Protein AF-A0A1G1Q3M9-F1 (afdb_monomer)

Radius of gyration: 12.0 Å; Cα contacts (8 Å, |Δi|>4): 156; chains: 1; bounding box: 32×21×37 Å

pLDDT: mean 90.54, std 9.7, range [43.97, 98.0]

Mean predicted aligned error: 3.73 Å

Structure (mmCIF, N/CA/C/O backbone):
data_AF-A0A1G1Q3M9-F1
#
_entry.id   AF-A0A1G1Q3M9-F1
#
loop_
_atom_site.group_PDB
_atom_site.id
_atom_site.type_symbol
_atom_site.label_atom_id
_atom_site.label_alt_id
_atom_site.label_comp_id
_atom_site.label_asym_id
_atom_site.label_entity_id
_atom_site.label_seq_id
_atom_site.pdbx_PDB_ins_code
_atom_site.Cartn_x
_atom_site.Cartn_y
_atom_site.Cartn_z
_atom_site.occupancy
_atom_site.B_iso_or_equiv
_atom_site.auth_seq_id
_atom_site.auth_comp_id
_atom_site.auth_asym_id
_atom_site.auth_atom_id
_atom_site.pdbx_PDB_model_num
ATOM 1 N N . MET A 1 1 ? -4.104 -5.641 2.208 1.00 91.31 1 MET A N 1
ATOM 2 C CA . MET A 1 1 ? -3.525 -4.746 1.176 1.00 91.31 1 MET A CA 1
ATOM 3 C C . MET A 1 1 ? -2.255 -5.375 0.629 1.00 91.31 1 MET A C 1
ATOM 5 O O . MET A 1 1 ? -1.539 -6.009 1.395 1.00 91.31 1 MET A O 1
ATOM 9 N N . LYS A 1 2 ? -1.984 -5.249 -0.671 1.00 94.62 2 LYS A N 1
ATOM 10 C CA . LYS A 1 2 ? -0.805 -5.856 -1.310 1.00 94.62 2 LYS A CA 1
ATOM 11 C C . LYS A 1 2 ? 0.078 -4.782 -1.930 1.00 94.62 2 LYS A C 1
ATOM 13 O O . LYS A 1 2 ? -0.452 -3.861 -2.543 1.00 94.62 2 LYS A O 1
ATOM 18 N N . VAL A 1 3 ? 1.395 -4.928 -1.817 1.00 93.06 3 VAL A N 1
ATOM 19 C CA . VAL A 1 3 ? 2.374 -4.027 -2.446 1.00 93.06 3 VAL A CA 1
ATOM 20 C C . VAL A 1 3 ? 3.306 -4.837 -3.339 1.00 93.06 3 VAL A C 1
ATOM 22 O O . VAL A 1 3 ? 3.911 -5.813 -2.884 1.00 93.06 3 VAL A O 1
ATOM 25 N N . GLY A 1 4 ? 3.392 -4.453 -4.613 1.00 89.56 4 GLY A N 1
ATOM 26 C CA . GLY A 1 4 ? 4.264 -5.080 -5.603 1.00 89.56 4 GLY A CA 1
ATOM 27 C C . GLY A 1 4 ? 5.724 -4.714 -5.354 1.00 89.56 4 GLY A C 1
ATOM 28 O O . GLY A 1 4 ? 6.136 -3.589 -5.613 1.00 89.56 4 GLY A O 1
ATOM 29 N N . LEU A 1 5 ? 6.502 -5.674 -4.864 1.00 85.44 5 LEU A N 1
ATOM 30 C CA . LEU A 1 5 ? 7.921 -5.543 -4.521 1.00 85.44 5 LEU A CA 1
ATOM 31 C C . LEU A 1 5 ? 8.755 -6.488 -5.397 1.00 85.44 5 LEU A C 1
ATOM 33 O O . LEU A 1 5 ? 9.486 -7.350 -4.913 1.00 85.44 5 LEU A O 1
ATOM 37 N N . SER A 1 6 ? 8.594 -6.350 -6.714 1.00 85.25 6 SER A N 1
ATOM 38 C CA . SER A 1 6 ? 9.458 -6.984 -7.715 1.00 85.25 6 SER A CA 1
ATOM 39 C C . SER A 1 6 ? 10.758 -6.184 -7.897 1.00 85.25 6 SER A C 1
ATOM 41 O O . SER A 1 6 ? 10.904 -5.109 -7.322 1.00 85.25 6 SER A O 1
ATOM 43 N N . THR A 1 7 ? 11.706 -6.651 -8.716 1.00 82.50 7 THR A N 1
ATOM 44 C CA . THR A 1 7 ? 12.935 -5.889 -9.017 1.00 82.50 7 THR A CA 1
ATOM 45 C C . THR A 1 7 ? 12.635 -4.496 -9.580 1.00 82.50 7 THR A C 1
ATOM 47 O O . THR A 1 7 ? 13.235 -3.519 -9.139 1.00 82.50 7 THR A O 1
ATOM 50 N N . CYS A 1 8 ? 11.680 -4.393 -10.512 1.00 78.12 8 CYS A N 1
ATOM 51 C CA . CYS A 1 8 ? 11.231 -3.111 -11.056 1.00 78.12 8 CYS A CA 1
ATOM 52 C C . CYS A 1 8 ? 10.496 -2.280 -9.989 1.00 78.12 8 CYS A C 1
ATOM 54 O O . CYS A 1 8 ? 10.721 -1.076 -9.899 1.00 78.12 8 CYS A O 1
ATOM 56 N N . GLY A 1 9 ? 9.727 -2.932 -9.110 1.00 74.38 9 GLY A N 1
ATOM 57 C CA . GLY A 1 9 ? 9.017 -2.276 -8.016 1.00 74.38 9 GLY A CA 1
ATOM 58 C C . GLY A 1 9 ? 9.970 -1.643 -7.008 1.00 74.38 9 GLY A C 1
ATOM 59 O O . GLY A 1 9 ? 9.815 -0.475 -6.667 1.00 74.38 9 GLY A O 1
ATOM 60 N N . ILE A 1 10 ? 10.997 -2.379 -6.580 1.00 82.12 10 ILE A N 1
ATOM 61 C CA . ILE A 1 10 ? 12.044 -1.873 -5.682 1.00 82.12 10 ILE A CA 1
ATOM 62 C C . ILE A 1 10 ? 12.803 -0.725 -6.354 1.00 82.12 10 ILE A C 1
ATOM 64 O O . ILE A 1 10 ? 12.981 0.321 -5.741 1.00 82.12 10 ILE A O 1
ATOM 68 N N . ALA A 1 11 ? 13.180 -0.868 -7.629 1.00 83.25 11 ALA A N 1
ATOM 69 C CA . ALA A 1 11 ? 13.839 0.208 -8.373 1.00 83.25 11 ALA A CA 1
ATOM 70 C C . ALA A 1 11 ? 12.972 1.477 -8.498 1.00 83.25 11 ALA A C 1
ATOM 72 O O . ALA A 1 11 ? 13.508 2.579 -8.581 1.00 83.25 11 ALA A O 1
ATOM 73 N N . AL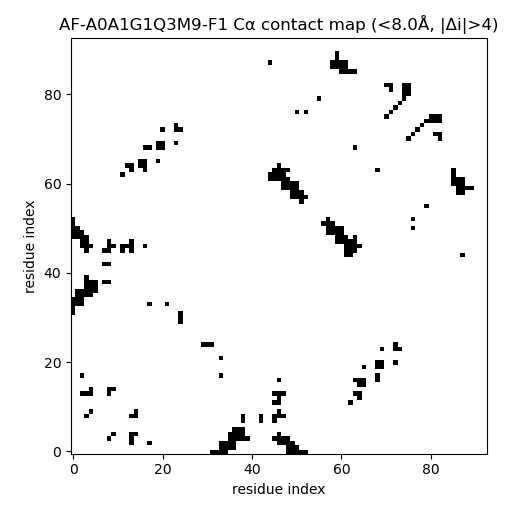A A 1 12 ? 11.644 1.331 -8.489 1.00 82.00 12 ALA A N 1
ATOM 74 C CA . ALA A 1 12 ? 10.685 2.430 -8.532 1.00 82.00 12 ALA A CA 1
ATOM 75 C C . ALA A 1 12 ? 10.315 3.000 -7.142 1.00 82.00 12 ALA A C 1
ATOM 77 O O . ALA A 1 12 ? 9.499 3.917 -7.070 1.00 82.00 12 ALA A O 1
ATOM 78 N N . GLY A 1 13 ? 10.893 2.486 -6.046 1.00 89.88 13 GLY A N 1
ATOM 79 C CA . GLY A 1 13 ? 10.644 2.962 -4.676 1.00 89.88 13 GLY A CA 1
ATOM 80 C C . GLY A 1 13 ? 9.491 2.265 -3.942 1.00 89.88 13 GLY A C 1
ATOM 81 O O . GLY A 1 13 ? 8.846 2.862 -3.077 1.00 89.88 13 GLY A O 1
ATOM 82 N N . ALA A 1 14 ? 9.172 1.013 -4.288 1.00 91.06 14 ALA A N 1
ATOM 83 C CA . ALA A 1 14 ? 8.100 0.256 -3.633 1.00 91.06 14 ALA A CA 1
ATOM 84 C C . ALA A 1 14 ? 8.383 -0.066 -2.157 1.00 91.06 14 ALA A C 1
ATOM 86 O O . ALA A 1 14 ? 7.445 -0.303 -1.396 1.00 91.06 14 ALA A O 1
ATOM 87 N N . ASP A 1 15 ? 9.651 -0.087 -1.751 1.00 94.00 15 ASP A N 1
ATOM 88 C CA . ASP A 1 15 ? 10.090 -0.217 -0.361 1.00 94.00 15 ASP A CA 1
ATOM 89 C C . ASP A 1 15 ? 9.644 0.986 0.474 1.00 94.00 15 ASP A C 1
ATOM 91 O O . ASP A 1 15 ? 8.988 0.804 1.499 1.00 94.00 15 ASP A O 1
ATOM 95 N N . VAL A 1 16 ? 9.871 2.200 -0.035 1.00 94.94 16 VAL A N 1
ATOM 96 C CA . VAL A 1 16 ? 9.392 3.444 0.581 1.00 94.94 16 VAL A CA 1
ATOM 97 C C . VAL A 1 16 ? 7.873 3.411 0.713 1.00 94.94 16 VAL A C 1
ATOM 99 O O . VAL A 1 16 ? 7.344 3.623 1.801 1.00 94.94 16 VAL A O 1
ATOM 102 N N . ALA A 1 17 ? 7.153 3.065 -0.359 1.00 95.56 17 ALA A N 1
ATOM 103 C CA . ALA A 1 17 ? 5.696 2.955 -0.311 1.00 95.56 17 ALA A CA 1
ATOM 104 C C . ALA A 1 17 ? 5.220 1.937 0.742 1.00 95.56 17 ALA A C 1
ATOM 106 O O . ALA A 1 17 ? 4.296 2.221 1.505 1.00 95.56 17 ALA A O 1
ATOM 107 N N . PHE A 1 18 ? 5.848 0.761 0.805 1.00 96.44 18 PHE A N 1
ATOM 108 C CA . PHE A 1 18 ? 5.515 -0.288 1.769 1.00 96.44 18 PHE A CA 1
ATOM 109 C C . PHE A 1 18 ? 5.737 0.165 3.217 1.00 96.44 18 PHE A C 1
ATOM 111 O O . PHE A 1 18 ? 4.853 -0.022 4.060 1.00 96.44 18 PHE A O 1
ATOM 118 N N . ASP A 1 19 ? 6.882 0.780 3.505 1.00 97.06 19 ASP A N 1
ATOM 119 C CA . ASP A 1 19 ? 7.240 1.221 4.853 1.00 97.06 19 ASP A CA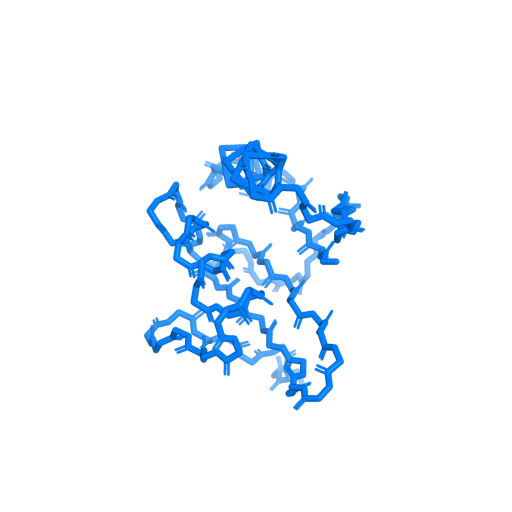 1
ATOM 120 C C . ASP A 1 19 ? 6.374 2.401 5.310 1.00 97.06 19 ASP A C 1
ATOM 122 O O . ASP A 1 19 ? 5.857 2.379 6.431 1.00 97.06 19 ASP A O 1
ATOM 126 N N . THR A 1 20 ? 6.111 3.375 4.431 1.00 98.00 20 THR A N 1
ATOM 127 C CA . THR A 1 20 ? 5.169 4.471 4.703 1.00 98.00 20 THR A CA 1
ATOM 128 C C . THR A 1 20 ? 3.779 3.934 5.020 1.00 98.00 20 THR A C 1
ATOM 130 O O . THR A 1 20 ? 3.179 4.330 6.018 1.00 98.00 20 THR A O 1
ATOM 133 N N . ILE A 1 21 ? 3.264 3.001 4.215 1.00 97.81 21 ILE A N 1
ATOM 134 C CA . ILE A 1 21 ? 1.950 2.392 4.447 1.00 97.81 21 ILE A CA 1
ATOM 135 C C . ILE A 1 21 ? 1.891 1.742 5.833 1.00 97.81 21 ILE A C 1
ATOM 137 O O . ILE A 1 21 ? 0.951 1.995 6.590 1.00 97.81 21 ILE A O 1
ATOM 141 N N . LYS A 1 22 ? 2.888 0.921 6.184 1.00 97.69 22 LYS A N 1
ATOM 142 C CA . LYS A 1 22 ? 2.936 0.252 7.491 1.00 97.69 22 LYS A CA 1
ATOM 143 C C . LYS A 1 22 ? 2.985 1.250 8.641 1.00 97.69 22 LYS A C 1
ATOM 145 O O . LYS A 1 22 ? 2.252 1.081 9.612 1.00 97.69 22 LYS A O 1
ATOM 150 N N . LYS A 1 23 ? 3.817 2.286 8.519 1.00 98.00 23 LYS A N 1
ATOM 151 C CA . LYS A 1 23 ? 3.943 3.346 9.521 1.00 98.00 23 LYS A CA 1
ATOM 152 C C . LYS A 1 23 ? 2.605 4.045 9.755 1.00 98.00 23 LYS A C 1
ATOM 154 O O . LYS A 1 23 ? 2.153 4.110 10.892 1.00 98.00 23 LYS A O 1
ATOM 159 N N . VAL A 1 24 ? 1.941 4.506 8.694 1.00 97.88 24 VAL A N 1
ATOM 160 C CA . VAL A 1 24 ? 0.679 5.254 8.821 1.00 97.88 24 VAL A CA 1
ATOM 161 C C . VAL A 1 24 ? -0.441 4.366 9.371 1.00 97.88 24 VAL A C 1
ATOM 163 O O . VAL A 1 24 ? -1.234 4.826 10.190 1.00 97.88 24 VAL A O 1
ATOM 166 N N . LEU A 1 25 ? -0.507 3.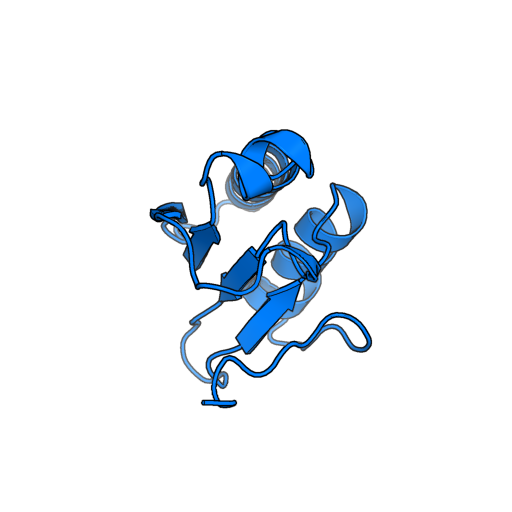085 8.990 1.00 97.44 25 LEU A N 1
ATOM 167 C CA . LEU A 1 25 ? -1.464 2.143 9.586 1.00 97.44 25 LEU A CA 1
ATOM 168 C C . LEU A 1 25 ? -1.225 1.950 11.087 1.00 97.44 25 LEU A C 1
ATOM 170 O O . LEU A 1 25 ? -2.181 1.979 11.859 1.00 97.44 25 LEU A O 1
ATOM 174 N N . GLN A 1 26 ? 0.037 1.804 11.498 1.00 97.19 26 GLN A N 1
ATOM 175 C CA . GLN A 1 26 ? 0.411 1.669 12.904 1.00 97.19 26 GLN A CA 1
ATOM 176 C C . GLN A 1 26 ? 0.054 2.927 13.711 1.00 97.19 26 GLN A C 1
ATOM 178 O O . GLN A 1 26 ? -0.526 2.813 14.788 1.00 97.19 26 GLN A O 1
ATOM 183 N N . GLU A 1 27 ? 0.349 4.119 13.185 1.00 97.56 27 GLU A N 1
ATOM 184 C CA . GLU A 1 27 ? 0.005 5.405 13.814 1.00 97.56 27 GLU A CA 1
ATOM 185 C C . GLU A 1 27 ? -1.509 5.590 13.995 1.00 97.56 27 GLU A C 1
ATOM 187 O O . GLU A 1 27 ? -1.940 6.243 14.940 1.00 97.56 27 GLU A O 1
ATOM 192 N N . ASN A 1 28 ? -2.316 4.986 13.119 1.00 96.69 28 ASN A N 1
ATOM 193 C CA . ASN A 1 28 ? -3.779 5.045 13.168 1.00 96.69 28 ASN A CA 1
ATOM 194 C C . ASN A 1 28 ? -4.419 3.790 13.790 1.00 96.69 28 ASN A C 1
ATOM 196 O O . ASN A 1 28 ? -5.630 3.617 13.674 1.00 96.69 28 ASN A O 1
ATOM 200 N N . GLN A 1 29 ? -3.627 2.915 14.426 1.00 96.00 29 GLN A N 1
ATOM 201 C CA . GLN A 1 29 ? -4.096 1.692 15.097 1.00 96.00 29 GLN A CA 1
ATOM 202 C C . GLN A 1 29 ? -4.984 0.812 14.197 1.00 96.00 29 GLN A C 1
ATOM 204 O O . GLN A 1 29 ? -6.006 0.280 14.627 1.00 96.00 29 GLN A O 1
ATOM 209 N N . SER A 1 30 ? -4.618 0.701 12.919 1.00 94.56 30 SER A N 1
ATOM 210 C CA . SER A 1 30 ? -5.367 -0.066 11.929 1.00 94.56 30 SER A CA 1
ATOM 211 C C . SER A 1 30 ? -4.788 -1.467 11.755 1.00 94.56 30 SER A C 1
ATOM 213 O O . SER A 1 30 ? -3.613 -1.619 11.426 1.00 94.56 30 SER A O 1
ATOM 215 N N . ASP A 1 31 ? -5.641 -2.485 11.867 1.00 91.69 31 ASP A N 1
ATOM 216 C CA . ASP A 1 31 ? -5.264 -3.903 11.746 1.00 91.69 31 ASP A CA 1
ATOM 217 C C . ASP A 1 31 ? -5.184 -4.406 10.291 1.00 91.69 31 ASP A C 1
ATOM 219 O O . ASP A 1 31 ? -5.225 -5.608 10.019 1.00 91.69 31 ASP A O 1
ATOM 223 N N . VAL A 1 32 ? -5.104 -3.503 9.309 1.00 94.12 32 VAL A N 1
ATOM 224 C CA . VAL A 1 32 ? -5.028 -3.902 7.899 1.00 94.12 32 VAL A CA 1
ATOM 225 C C . VAL A 1 32 ? -3.694 -4.584 7.618 1.00 94.12 32 VAL A C 1
ATOM 227 O O . VAL A 1 32 ? -2.631 -3.967 7.648 1.00 94.12 32 VAL A O 1
ATOM 230 N N . GLU A 1 33 ? -3.763 -5.859 7.246 1.00 94.50 33 GLU A N 1
ATOM 231 C CA . GLU A 1 33 ? -2.588 -6.620 6.841 1.00 94.50 33 GLU A CA 1
ATOM 232 C C . GLU A 1 33 ? -1.984 -6.066 5.539 1.00 94.50 33 GLU A C 1
ATOM 234 O O . GLU A 1 33 ? -2.688 -5.820 4.547 1.00 94.50 33 GLU A O 1
ATOM 239 N N . VAL A 1 34 ? -0.658 -5.909 5.527 1.00 95.56 34 VAL A N 1
ATOM 240 C CA . VAL A 1 34 ? 0.117 -5.473 4.360 1.00 95.56 34 VAL A CA 1
ATOM 241 C C . VAL A 1 34 ? 1.062 -6.590 3.947 1.00 95.56 34 VAL A C 1
ATOM 243 O O . VAL A 1 34 ? 2.020 -6.896 4.656 1.00 95.56 34 VAL A O 1
ATOM 246 N N . ILE A 1 35 ? 0.812 -7.178 2.779 1.00 94.56 35 ILE A N 1
ATOM 247 C CA . ILE A 1 35 ? 1.625 -8.276 2.253 1.00 94.56 35 ILE A CA 1
ATOM 248 C C . ILE A 1 35 ? 2.452 -7.835 1.049 1.00 94.56 35 ILE A C 1
ATOM 250 O O . ILE A 1 35 ? 2.022 -7.024 0.222 1.00 94.56 35 ILE A O 1
ATOM 254 N N . ARG A 1 36 ? 3.655 -8.398 0.952 1.00 92.94 36 ARG A N 1
ATOM 255 C CA . ARG A 1 36 ? 4.559 -8.217 -0.186 1.00 92.94 36 ARG A CA 1
ATOM 256 C C . ARG A 1 36 ? 4.169 -9.199 -1.281 1.00 92.94 36 ARG A C 1
ATOM 258 O O . ARG A 1 36 ? 3.993 -10.381 -0.997 1.00 92.94 36 ARG A O 1
ATOM 265 N N . VAL A 1 37 ? 4.042 -8.727 -2.515 1.00 91.12 37 VAL A N 1
ATOM 266 C CA . VAL A 1 37 ? 3.741 -9.583 -3.671 1.00 91.12 37 VAL A CA 1
ATOM 267 C C . VAL A 1 37 ? 4.714 -9.335 -4.817 1.00 91.12 37 VAL A C 1
ATOM 269 O O . VAL A 1 37 ? 5.406 -8.320 -4.849 1.00 91.12 37 VAL A O 1
ATOM 272 N N . GLY A 1 38 ? 4.789 -10.296 -5.738 1.00 85.12 38 GLY A N 1
ATOM 273 C CA . GLY A 1 38 ? 5.657 -10.226 -6.911 1.00 85.12 38 GLY A CA 1
ATOM 274 C C . GLY A 1 38 ? 5.149 -9.282 -8.007 1.00 85.12 38 GLY A C 1
ATOM 275 O O . GLY A 1 38 ? 4.249 -8.470 -7.803 1.00 85.12 38 GLY A O 1
ATOM 276 N N . CYS A 1 39 ? 5.749 -9.403 -9.192 1.00 82.62 39 CYS A N 1
ATOM 277 C CA . CYS A 1 39 ? 5.441 -8.569 -10.353 1.00 82.62 39 CYS A CA 1
ATOM 278 C C . CYS A 1 39 ? 4.003 -8.784 -10.858 1.00 82.62 39 CYS A C 1
ATOM 280 O O . CYS A 1 39 ? 3.556 -9.920 -11.000 1.00 82.62 39 CYS A O 1
ATOM 282 N N . ALA A 1 40 ? 3.317 -7.689 -11.196 1.00 81.94 40 ALA A N 1
ATOM 283 C CA . ALA A 1 40 ? 1.984 -7.703 -11.810 1.00 81.94 40 ALA A CA 1
ATOM 284 C C . ALA A 1 40 ? 2.009 -7.494 -13.342 1.00 81.94 40 ALA A C 1
ATOM 286 O O . ALA A 1 40 ? 0.965 -7.289 -13.955 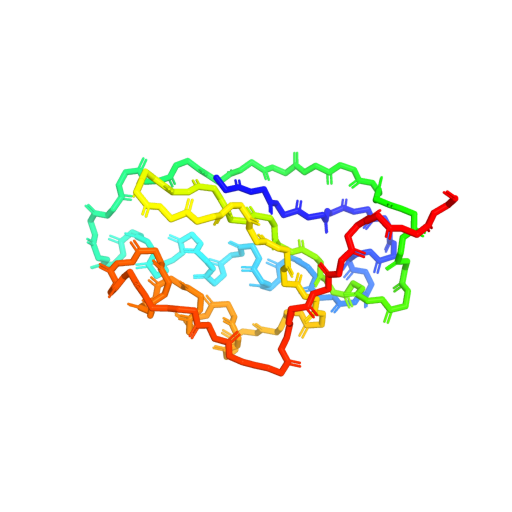1.00 81.94 40 ALA A O 1
ATOM 287 N N . GLY A 1 41 ? 3.194 -7.492 -13.969 1.00 80.00 41 GLY A N 1
ATOM 288 C CA . GLY A 1 41 ? 3.356 -7.301 -15.417 1.00 80.00 41 GLY A CA 1
ATOM 289 C C . GLY A 1 41 ? 3.150 -5.861 -15.908 1.00 80.00 41 GLY A C 1
ATOM 290 O O . GLY A 1 41 ? 2.939 -5.641 -17.097 1.00 80.00 41 GLY A O 1
ATOM 291 N N . LYS A 1 42 ? 3.197 -4.868 -15.008 1.00 79.75 42 LYS A N 1
ATOM 292 C CA . LYS A 1 42 ? 2.965 -3.444 -15.310 1.00 79.75 42 LYS A CA 1
ATOM 293 C C . LYS A 1 42 ? 4.102 -2.564 -14.768 1.00 79.75 42 LYS A C 1
ATOM 295 O O . LYS A 1 42 ? 3.857 -1.626 -14.016 1.00 79.75 42 LYS A O 1
ATOM 300 N N . CYS A 1 43 ? 5.347 -2.853 -15.159 1.00 82.44 43 CYS A N 1
ATOM 301 C CA . CYS A 1 43 ? 6.538 -2.156 -14.643 1.00 82.44 43 CYS A CA 1
ATOM 302 C C . CYS A 1 43 ? 6.477 -0.623 -14.814 1.00 82.44 43 CYS A C 1
ATOM 304 O O . CYS A 1 43 ? 6.966 0.108 -13.964 1.00 82.44 43 CYS A O 1
ATOM 306 N N . TYR A 1 44 ? 5.829 -0.112 -15.871 1.00 84.31 44 TYR A N 1
ATOM 307 C CA . TYR A 1 44 ? 5.683 1.336 -16.108 1.00 84.31 44 TYR A CA 1
ATOM 308 C C . TYR A 1 44 ? 4.801 2.063 -15.074 1.00 84.31 44 TYR A C 1
ATOM 310 O O . TYR A 1 44 ? 4.805 3.295 -15.009 1.00 84.31 44 TYR A O 1
ATOM 318 N N . ALA A 1 45 ? 3.993 1.312 -14.325 1.00 87.44 45 ALA A N 1
ATOM 319 C CA .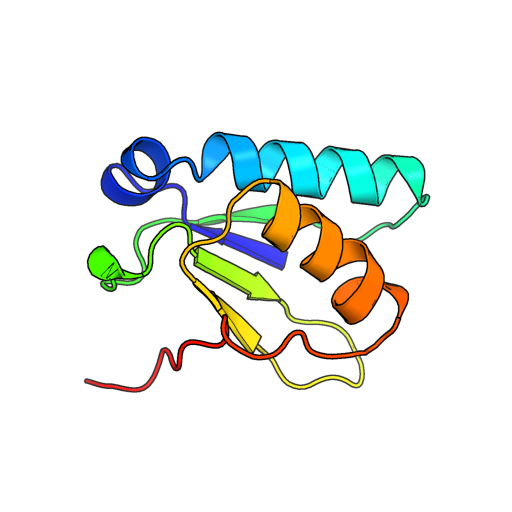 ALA A 1 45 ? 3.063 1.822 -13.326 1.00 87.44 45 ALA A CA 1
ATOM 320 C C . ALA A 1 45 ? 3.509 1.491 -11.896 1.00 87.44 45 ALA A C 1
ATOM 322 O O . ALA A 1 45 ? 2.797 1.827 -10.952 1.00 87.44 45 ALA A O 1
ATOM 323 N N . GLU A 1 46 ? 4.659 0.840 -11.712 1.00 87.88 46 GLU A N 1
ATOM 324 C CA . GLU A 1 46 ? 5.198 0.593 -10.380 1.00 87.88 46 GLU A CA 1
ATOM 325 C C . GLU A 1 46 ? 5.674 1.903 -9.711 1.00 87.88 46 GLU A C 1
ATOM 327 O O . GLU A 1 46 ? 6.020 2.863 -10.405 1.00 87.88 46 GLU A O 1
ATOM 332 N N . PRO A 1 47 ? 5.669 1.977 -8.368 1.00 93.31 47 PRO A N 1
ATOM 333 C CA . PRO A 1 47 ? 5.184 0.969 -7.419 1.00 93.31 47 PRO A CA 1
ATOM 334 C C . PRO A 1 47 ? 3.669 0.763 -7.469 1.00 93.31 47 PRO A C 1
ATOM 336 O O . PRO A 1 47 ? 2.915 1.728 -7.598 1.00 93.31 47 PRO A O 1
ATOM 339 N N . LEU A 1 48 ? 3.232 -0.496 -7.353 1.00 94.06 48 LEU A N 1
ATOM 340 C CA . LEU A 1 48 ? 1.817 -0.872 -7.371 1.00 94.06 48 LEU A CA 1
ATOM 341 C C . LEU A 1 48 ? 1.318 -1.233 -5.971 1.00 94.06 48 LEU A C 1
ATOM 343 O O . LEU A 1 48 ? 1.948 -2.028 -5.270 1.00 94.06 48 LEU A O 1
ATOM 347 N N . VAL A 1 49 ? 0.148 -0.714 -5.600 1.00 95.88 49 VAL A N 1
ATOM 348 C CA . VAL A 1 49 ? -0.540 -1.027 -4.340 1.00 95.88 49 VAL A CA 1
ATOM 349 C C . VAL A 1 49 ? -1.979 -1.441 -4.622 1.00 95.88 49 VAL A C 1
ATOM 351 O O . VAL A 1 49 ? -2.796 -0.638 -5.065 1.00 95.88 49 VAL A O 1
ATOM 354 N N . GLU A 1 50 ? -2.311 -2.697 -4.335 1.00 95.50 50 GLU A N 1
ATOM 355 C CA . GLU A 1 50 ? -3.674 -3.224 -4.413 1.00 95.50 50 GLU A CA 1
ATOM 356 C C . GLU A 1 50 ? -4.367 -3.083 -3.054 1.00 95.50 50 GLU A C 1
ATOM 358 O O . GLU A 1 50 ? -3.963 -3.675 -2.042 1.00 95.50 50 GLU A O 1
ATOM 363 N N . VAL A 1 51 ? -5.456 -2.323 -3.040 1.00 96.31 51 VAL A N 1
ATOM 364 C CA . VAL A 1 51 ? -6.276 -2.068 -1.862 1.00 96.31 51 VAL A CA 1
ATOM 365 C C . VAL A 1 51 ? -7.611 -2.780 -2.024 1.00 96.31 51 VAL A C 1
ATOM 367 O O . VAL A 1 51 ? -8.381 -2.509 -2.944 1.00 96.31 51 VAL A O 1
ATOM 370 N N . LYS A 1 52 ? -7.879 -3.695 -1.095 1.00 95.06 52 LYS A N 1
ATOM 371 C CA . LYS A 1 52 ? -9.156 -4.387 -0.940 1.00 95.06 52 LYS A CA 1
ATOM 372 C C . LYS A 1 52 ? -9.611 -4.179 0.495 1.00 95.06 52 LYS A C 1
ATOM 374 O O . LYS A 1 52 ? -8.958 -4.667 1.415 1.00 95.06 52 LYS A O 1
ATOM 379 N N .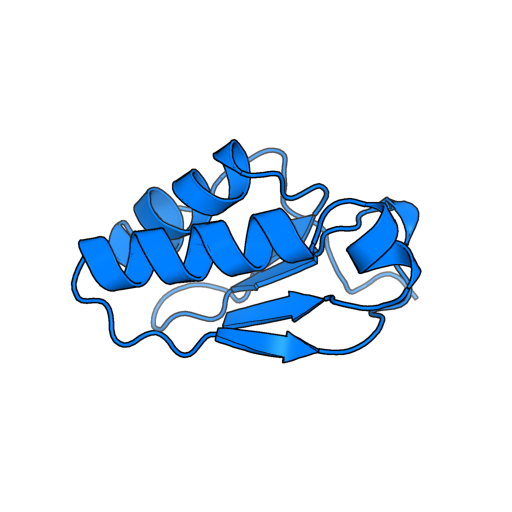 ILE A 1 53 ? -10.690 -3.428 0.659 1.00 93.38 53 ILE A N 1
ATOM 380 C CA . ILE A 1 53 ? -11.258 -3.035 1.947 1.00 93.38 53 ILE A CA 1
ATOM 381 C C . ILE A 1 53 ? -12.766 -3.291 1.884 1.00 93.38 53 ILE A C 1
ATOM 383 O O . ILE A 1 53 ? -13.389 -3.082 0.846 1.00 93.38 53 ILE A O 1
ATOM 387 N N . GLU A 1 54 ? -13.353 -3.761 2.982 1.00 91.38 54 GLU A N 1
ATOM 388 C CA . GLU A 1 54 ? -14.783 -4.067 3.045 1.00 91.38 54 GLU A CA 1
ATOM 389 C C . GLU A 1 54 ? -15.651 -2.844 2.704 1.00 91.38 54 GLU A C 1
ATOM 391 O O . GLU A 1 54 ? -15.365 -1.721 3.139 1.00 91.38 54 GLU A O 1
ATOM 396 N N . GLY A 1 55 ? -16.699 -3.073 1.907 1.00 92.69 55 GLY A N 1
ATOM 397 C CA . GLY A 1 55 ? -17.630 -2.039 1.447 1.00 92.69 55 GLY A CA 1
ATOM 398 C C . GLY A 1 55 ? -17.108 -1.152 0.311 1.00 92.69 55 GLY A C 1
ATOM 399 O O . GLY A 1 55 ? -17.838 -0.278 -0.142 1.00 92.69 55 GLY A O 1
ATOM 400 N N . MET A 1 56 ? -15.879 -1.371 -0.168 1.00 93.75 56 MET A N 1
ATOM 401 C CA . MET A 1 56 ? -15.262 -0.600 -1.251 1.00 93.75 56 MET A CA 1
ATOM 402 C C . MET A 1 56 ? -14.868 -1.516 -2.417 1.00 93.75 56 MET A C 1
ATOM 404 O O . MET A 1 56 ? -14.545 -2.689 -2.199 1.00 93.75 56 MET A O 1
ATOM 408 N N . PRO A 1 57 ? -14.861 -1.013 -3.666 1.00 92.62 57 PRO A N 1
ATOM 409 C CA . PRO A 1 57 ? -14.308 -1.766 -4.782 1.00 92.62 57 PRO A CA 1
ATOM 410 C C . PRO A 1 57 ? -12.823 -2.063 -4.547 1.00 92.62 57 PRO A C 1
ATOM 412 O O . PRO A 1 57 ? -12.103 -1.294 -3.911 1.00 92.62 57 PRO A O 1
ATOM 415 N N . GLN A 1 58 ? -12.349 -3.179 -5.096 1.00 93.81 58 GLN A N 1
ATOM 416 C CA . GLN A 1 58 ? -10.917 -3.444 -5.162 1.00 93.81 58 GLN A CA 1
ATOM 417 C C . GLN A 1 58 ? -10.273 -2.455 -6.140 1.00 93.81 58 GLN A C 1
ATOM 419 O O . GLN A 1 58 ? -10.698 -2.360 -7.292 1.00 93.81 58 GLN A O 1
ATOM 424 N N . VAL A 1 59 ? -9.243 -1.743 -5.688 1.00 95.12 59 VAL A N 1
ATOM 425 C CA . VAL A 1 59 ? -8.556 -0.708 -6.474 1.00 95.12 59 VAL A CA 1
ATOM 426 C C . VAL A 1 59 ? -7.059 -0.961 -6.476 1.00 95.12 59 VAL A C 1
ATOM 428 O O . VAL A 1 59 ? -6.491 -1.388 -5.472 1.00 95.12 59 VAL A O 1
ATOM 431 N N . VAL A 1 60 ? -6.418 -0.685 -7.608 1.00 94.81 60 VAL A N 1
ATOM 432 C CA . VAL A 1 60 ? -4.964 -0.746 -7.752 1.00 94.81 60 VAL A CA 1
ATOM 433 C C . VAL A 1 60 ? -4.447 0.653 -8.015 1.00 94.81 60 VAL A C 1
ATOM 435 O O . VAL A 1 60 ? -4.892 1.321 -8.947 1.00 94.81 60 VAL A O 1
ATOM 438 N N . TYR A 1 61 ? -3.513 1.082 -7.176 1.00 95.50 61 TYR A N 1
ATOM 439 C CA . TYR A 1 61 ? -2.808 2.340 -7.320 1.00 95.50 61 TYR A CA 1
ATOM 440 C C . TYR A 1 61 ? -1.434 2.107 -7.920 1.00 95.50 61 TYR A C 1
ATOM 442 O O . TYR A 1 61 ? -0.764 1.145 -7.551 1.00 95.50 61 TYR A O 1
ATOM 450 N N . GLY A 1 62 ? -1.020 2.984 -8.825 1.00 93.94 62 GLY A N 1
ATOM 451 C CA . GLY A 1 62 ? 0.301 2.954 -9.442 1.00 93.94 62 GLY A CA 1
ATOM 452 C C . GLY A 1 62 ? 1.071 4.245 -9.227 1.00 93.94 62 GLY A C 1
ATOM 453 O O . GLY A 1 62 ? 0.501 5.275 -8.849 1.00 93.94 62 GLY A O 1
ATOM 454 N N . LYS A 1 63 ? 2.380 4.177 -9.480 1.00 93.88 63 LYS A N 1
ATOM 455 C CA . LYS A 1 63 ? 3.351 5.244 -9.199 1.00 93.88 63 LYS A CA 1
ATOM 456 C C . LYS A 1 63 ? 3.238 5.724 -7.752 1.00 93.88 63 LYS A C 1
ATOM 458 O O . LYS A 1 63 ? 3.202 6.924 -7.478 1.00 93.88 63 LYS A O 1
ATOM 463 N N . VAL A 1 64 ? 3.094 4.773 -6.832 1.00 95.81 64 VAL A N 1
ATOM 464 C CA . VAL A 1 64 ? 2.892 5.076 -5.418 1.00 95.81 64 VAL A CA 1
ATOM 465 C C . VAL A 1 64 ? 4.218 5.505 -4.798 1.00 95.81 64 VAL A C 1
ATOM 467 O O . VAL A 1 64 ? 5.107 4.686 -4.599 1.00 95.81 64 VAL A O 1
ATOM 470 N N . ASN A 1 65 ? 4.331 6.794 -4.490 1.00 95.38 65 ASN A N 1
ATOM 471 C CA . ASN A 1 65 ? 5.389 7.365 -3.658 1.00 95.38 65 ASN A CA 1
ATOM 472 C C . ASN A 1 65 ? 4.905 7.513 -2.198 1.00 95.38 65 ASN A C 1
ATOM 474 O O . ASN A 1 65 ? 3.772 7.151 -1.879 1.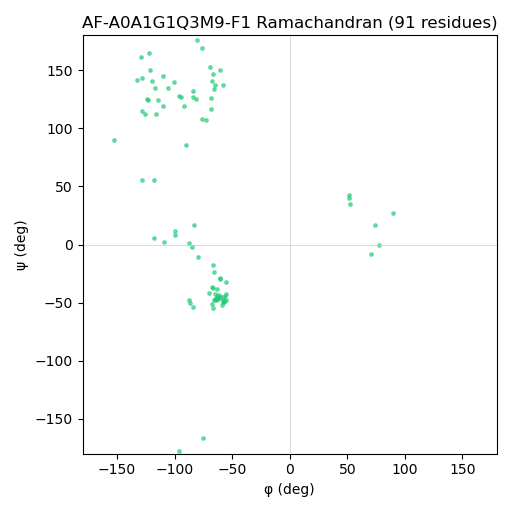00 95.38 65 ASN A O 1
ATOM 478 N N . GLU A 1 66 ? 5.736 8.071 -1.314 1.00 96.81 66 GLU A N 1
ATOM 479 C CA . GLU A 1 66 ? 5.406 8.295 0.106 1.00 96.81 66 GLU A CA 1
ATOM 480 C C . GLU A 1 66 ? 4.116 9.120 0.316 1.00 96.81 66 GLU A C 1
ATOM 482 O O . GLU A 1 66 ? 3.268 8.785 1.150 1.00 96.81 66 GLU A O 1
ATOM 487 N N . GLU A 1 67 ? 3.917 10.179 -0.470 1.00 96.88 67 GLU A N 1
ATOM 488 C CA . GLU A 1 67 ? 2.727 11.028 -0.365 1.00 96.88 67 GLU A CA 1
ATOM 489 C C . GLU A 1 67 ? 1.458 10.256 -0.755 1.00 96.88 67 GLU A C 1
ATOM 491 O O . GLU A 1 67 ? 0.451 10.275 -0.039 1.00 96.88 67 GLU A O 1
ATOM 496 N N . VAL A 1 68 ? 1.505 9.543 -1.881 1.00 97.19 68 VAL A N 1
ATOM 497 C CA . VAL A 1 68 ? 0.394 8.724 -2.378 1.00 97.19 68 VAL A CA 1
ATOM 498 C C . VAL A 1 68 ? 0.110 7.581 -1.406 1.00 97.19 68 VAL A C 1
ATOM 500 O O . VAL A 1 68 ? -1.050 7.353 -1.079 1.00 97.19 68 VAL A O 1
ATOM 503 N N . ALA A 1 69 ? 1.138 6.916 -0.877 1.00 97.62 69 ALA A N 1
ATOM 504 C CA . ALA A 1 69 ? 1.023 5.884 0.153 1.00 97.62 69 ALA A CA 1
ATOM 505 C C . ALA A 1 69 ? 0.273 6.393 1.395 1.00 97.62 69 ALA A C 1
ATOM 507 O O . ALA A 1 69 ? -0.685 5.763 1.849 1.00 97.62 69 ALA A O 1
ATOM 508 N N . THR A 1 70 ? 0.644 7.573 1.894 1.00 97.94 70 THR A N 1
ATOM 509 C CA . THR A 1 70 ? -0.029 8.215 3.033 1.00 97.94 70 THR A CA 1
ATOM 510 C C . THR A 1 70 ? -1.496 8.509 2.716 1.00 97.94 70 THR A C 1
ATOM 512 O O . THR A 1 70 ? -2.388 8.168 3.499 1.00 97.94 70 THR A O 1
ATOM 515 N N . LYS A 1 71 ? -1.776 9.073 1.533 1.00 97.94 71 LYS A N 1
ATOM 516 C CA . LYS A 1 71 ? -3.147 9.355 1.079 1.00 97.94 71 LYS A CA 1
ATOM 517 C C . LYS A 1 71 ? -3.982 8.085 0.911 1.00 97.94 71 LYS A C 1
ATOM 519 O O . LYS A 1 71 ? -5.161 8.112 1.256 1.00 97.94 71 LYS A O 1
ATOM 524 N N . ILE A 1 72 ? -3.405 6.986 0.416 1.00 97.69 72 ILE A N 1
ATOM 525 C CA . ILE A 1 72 ? -4.090 5.689 0.303 1.00 97.69 72 ILE A CA 1
ATOM 526 C C . ILE A 1 72 ? -4.590 5.252 1.678 1.00 97.69 72 ILE A C 1
ATOM 528 O O . ILE A 1 72 ? -5.760 4.895 1.814 1.00 97.69 72 ILE A O 1
ATOM 532 N N . VAL A 1 73 ? -3.741 5.311 2.705 1.00 97.81 73 VAL A N 1
ATOM 533 C CA . VAL A 1 73 ? -4.147 4.899 4.053 1.00 97.81 73 VAL A CA 1
ATOM 534 C C . VAL A 1 73 ? -5.212 5.846 4.609 1.00 97.81 73 VAL A C 1
ATOM 536 O O . VAL A 1 73 ? -6.309 5.410 4.952 1.00 97.81 73 VAL A O 1
ATOM 539 N N . GLN A 1 74 ? -4.937 7.149 4.638 1.00 97.44 74 GLN A N 1
ATOM 540 C CA . GLN A 1 74 ? -5.828 8.125 5.272 1.00 97.44 74 GLN A CA 1
ATOM 541 C C . GLN A 1 74 ? -7.185 8.241 4.569 1.00 97.44 74 GLN A C 1
ATOM 543 O O . GLN A 1 74 ? -8.227 8.213 5.220 1.00 97.44 74 GLN A O 1
ATOM 548 N N . LYS A 1 75 ? -7.193 8.358 3.237 1.00 97.19 75 LYS A N 1
ATOM 549 C CA . LYS A 1 75 ? -8.430 8.579 2.479 1.00 97.19 75 LYS A CA 1
ATOM 550 C C . LYS A 1 75 ? -9.131 7.277 2.141 1.00 97.19 75 LYS A C 1
ATOM 552 O O . LYS A 1 75 ? -10.316 7.153 2.423 1.00 97.19 75 LYS A O 1
ATOM 557 N N . HIS A 1 76 ? -8.430 6.300 1.571 1.00 96.88 76 HIS A N 1
ATOM 558 C CA . HIS A 1 76 ? -9.091 5.093 1.079 1.00 96.88 76 HIS A CA 1
ATOM 559 C C . HIS A 1 76 ? -9.309 4.066 2.185 1.00 96.88 76 HIS A C 1
ATOM 561 O O . HIS A 1 76 ? -10.441 3.628 2.390 1.00 96.88 76 HIS A O 1
ATOM 567 N N . VAL A 1 77 ? -8.255 3.688 2.908 1.00 96.56 77 VAL A N 1
ATOM 568 C CA . VAL A 1 77 ? -8.358 2.630 3.921 1.00 96.56 77 VAL A CA 1
ATOM 569 C C . VAL A 1 77 ? -9.219 3.079 5.102 1.00 96.56 77 VAL A C 1
ATOM 571 O O . VAL A 1 77 ? -10.170 2.380 5.453 1.00 96.56 77 VAL A O 1
ATOM 574 N N . LEU A 1 78 ? -8.920 4.248 5.674 1.00 95.69 78 LEU A N 1
ATOM 575 C CA . LEU A 1 78 ? -9.608 4.769 6.860 1.00 95.69 78 LEU A CA 1
ATOM 576 C C . LEU A 1 78 ? -10.865 5.570 6.493 1.00 95.69 78 LEU A C 1
ATOM 578 O O . LEU A 1 78 ? -11.934 5.330 7.045 1.00 95.69 78 LEU A O 1
ATOM 582 N N . GLY A 1 79 ? -10.755 6.491 5.531 1.00 95.94 79 GLY A N 1
ATOM 583 C CA . GLY A 1 79 ? -11.840 7.401 5.144 1.00 95.94 79 GLY A CA 1
ATOM 584 C C . GLY A 1 79 ? -12.851 6.858 4.127 1.00 95.94 79 GLY A C 1
ATOM 585 O O . GLY A 1 79 ? -13.787 7.576 3.785 1.00 95.94 79 GLY A O 1
ATOM 586 N N . LYS A 1 80 ? -12.678 5.627 3.617 1.00 95.88 80 LYS A N 1
ATOM 587 C CA . LYS A 1 80 ? -13.534 5.020 2.572 1.00 95.88 80 LYS A CA 1
ATOM 588 C C . LYS A 1 80 ? -13.709 5.910 1.328 1.00 95.88 80 LYS A C 1
ATOM 590 O O . LYS A 1 80 ? -14.749 5.905 0.678 1.00 95.88 80 LYS A O 1
ATOM 595 N N . GLN A 1 81 ? -12.666 6.652 0.966 1.00 95.75 81 GLN A N 1
ATOM 596 C CA . GLN A 1 81 ? -12.642 7.572 -0.167 1.00 95.75 81 GLN A CA 1
ATOM 597 C C . GLN A 1 81 ? -11.498 7.231 -1.127 1.00 95.75 81 GLN A C 1
ATOM 599 O O . GLN A 1 81 ? -10.330 7.204 -0.742 1.00 95.75 81 GLN A O 1
ATOM 604 N N . LEU A 1 82 ? -11.817 7.022 -2.406 1.00 94.00 82 LEU A N 1
ATOM 605 C CA . LEU A 1 82 ? -10.802 6.783 -3.434 1.00 94.00 82 LEU A CA 1
ATOM 606 C C . LEU A 1 82 ? -9.929 8.022 -3.661 1.00 94.00 82 LEU A C 1
ATOM 608 O O . LEU A 1 82 ? -10.400 9.159 -3.573 1.00 94.00 82 LEU A O 1
ATOM 612 N N . ILE A 1 83 ? -8.658 7.793 -3.990 1.00 93.25 83 ILE A N 1
ATOM 613 C CA . ILE A 1 83 ? -7.782 8.847 -4.501 1.00 93.25 83 ILE A CA 1
ATOM 614 C C . ILE A 1 83 ? -7.800 8.807 -6.029 1.00 93.25 83 ILE A C 1
ATOM 616 O O . ILE A 1 83 ? -7.596 7.757 -6.636 1.00 93.25 83 ILE A O 1
ATOM 620 N N . ASN A 1 84 ? -8.083 9.949 -6.648 1.00 82.88 84 ASN A N 1
ATOM 621 C CA . ASN A 1 84 ? -8.111 10.069 -8.103 1.00 82.88 84 ASN A CA 1
ATOM 622 C C . ASN A 1 84 ? -6.675 10.129 -8.661 1.00 82.88 84 ASN A C 1
ATOM 624 O O . ASN A 1 84 ? -5.714 10.234 -7.900 1.00 82.88 84 ASN A O 1
ATOM 628 N N . ASP A 1 85 ? -6.529 10.012 -9.982 1.00 87.00 85 ASP A N 1
ATOM 629 C CA . ASP A 1 85 ? -5.275 10.197 -10.744 1.00 87.00 85 ASP A CA 1
ATOM 630 C C . ASP A 1 85 ? -4.188 9.120 -10.576 1.00 87.00 85 ASP A C 1
ATOM 632 O O . ASP A 1 85 ? -3.222 9.084 -11.338 1.00 87.00 85 ASP A O 1
ATOM 636 N N . HIS A 1 86 ? -4.369 8.188 -9.639 1.00 89.12 86 HIS A N 1
ATOM 637 C CA . HIS A 1 86 ? -3.434 7.085 -9.400 1.00 89.12 86 HIS A CA 1
ATOM 638 C C . HIS A 1 86 ? -4.038 5.703 -9.633 1.00 89.12 86 HIS A C 1
ATOM 640 O O . HIS A 1 86 ? -3.370 4.717 -9.348 1.00 89.12 86 HIS A O 1
ATOM 646 N N . ILE A 1 87 ? -5.277 5.605 -10.121 1.00 91.06 87 ILE A N 1
ATOM 647 C CA . ILE A 1 87 ? -5.960 4.322 -10.325 1.00 91.06 87 ILE A CA 1
ATOM 648 C C . ILE A 1 87 ? -5.513 3.694 -11.649 1.00 91.06 87 ILE A C 1
ATOM 650 O O . ILE A 1 87 ? -5.658 4.300 -12.708 1.00 91.06 87 ILE A O 1
ATOM 654 N N . TYR A 1 88 ? -5.022 2.456 -11.588 1.00 87.50 88 TYR A N 1
ATOM 655 C CA . TYR A 1 88 ? -4.643 1.654 -12.752 1.00 87.50 88 TYR A CA 1
ATOM 656 C C . TYR A 1 88 ? -5.515 0.404 -12.824 1.00 87.50 88 TYR A C 1
ATOM 658 O O . TYR A 1 88 ? -5.731 -0.289 -11.828 1.00 87.50 88 TYR A O 1
ATOM 666 N N . LEU A 1 89 ? -6.010 0.089 -14.018 1.00 78.25 89 LEU A N 1
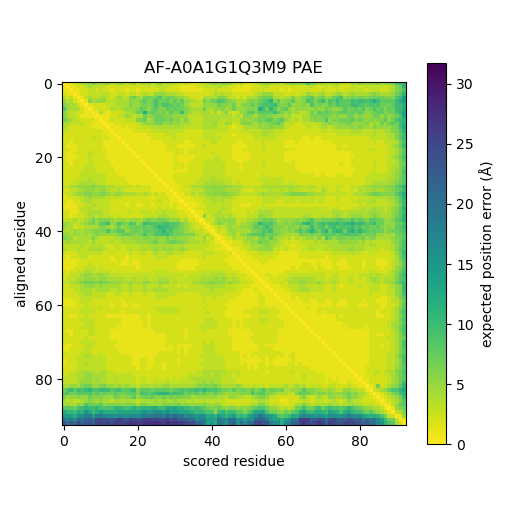ATOM 667 C CA . LEU A 1 89 ? -6.744 -1.145 -14.261 1.00 78.25 89 LEU A CA 1
ATOM 668 C C . LEU A 1 89 ? -5.744 -2.275 -14.529 1.00 78.25 89 LEU A C 1
ATOM 670 O O . LEU A 1 89 ? -4.879 -2.166 -15.393 1.00 78.25 89 LEU A O 1
ATOM 674 N N . LEU A 1 90 ? -5.861 -3.382 -13.789 1.00 69.75 90 LEU A N 1
ATOM 675 C CA . LEU A 1 90 ? -5.075 -4.593 -14.069 1.00 69.75 90 LEU A CA 1
ATOM 676 C C . LEU A 1 90 ? -5.649 -5.422 -15.228 1.00 69.75 90 LEU A C 1
ATOM 678 O O . LEU A 1 90 ? -4.986 -6.341 -15.702 1.00 69.75 90 LEU A O 1
ATOM 682 N N . LYS A 1 91 ? -6.864 -5.110 -15.694 1.00 57.75 91 LYS A N 1
ATOM 683 C CA . LYS A 1 91 ? -7.470 -5.748 -16.864 1.00 57.75 91 LYS A CA 1
ATOM 684 C C . LYS A 1 91 ? -7.106 -4.967 -18.117 1.00 57.75 91 LYS A C 1
ATOM 686 O O . LYS A 1 91 ? -7.876 -4.118 -18.522 1.00 57.75 91 LYS A O 1
ATOM 691 N N . ASP A 1 92 ? -5.945 -5.282 -18.674 1.00 47.25 92 ASP A N 1
ATOM 692 C CA . ASP A 1 92 ? -5.630 -5.097 -20.091 1.00 47.25 92 ASP A CA 1
ATOM 693 C C . ASP A 1 92 ? -4.571 -6.146 -20.444 1.00 47.25 92 ASP A C 1
ATOM 695 O O . ASP A 1 92 ? -3.366 -5.935 -20.225 1.00 47.25 92 ASP A O 1
ATOM 699 N N . ALA A 1 93 ? -5.075 -7.302 -20.873 1.00 43.97 93 ALA A N 1
ATOM 700 C CA . ALA A 1 93 ? -4.422 -8.338 -21.662 1.00 43.97 93 ALA A CA 1
ATOM 701 C C . ALA A 1 93 ? -5.498 -8.946 -22.571 1.00 43.97 93 ALA A C 1
ATOM 703 O O . ALA A 1 93 ? -6.601 -9.222 -22.039 1.00 43.97 93 ALA A O 1
#

Sequence (93 aa):
MKVGLSTCGIAAGADVAFDTIKKVLQENQSDVEVIRVGCAGKCYAEPLVEVKIEGMPQVVYGKVNEEVATKIVQKHVLGKQLINDHIYLLKDA

Foldseek 3Di:
DEWEDEPLQVVLPSVQLQVLLVVLCVVVVHPDDYYYDHDLPCSVFHRKDWDDEPPADTWIFGSDHSVNSNCCCVCVVPVVHDDPPGTDDSPDD

Solvent-accessible surface area (backbone atoms only — not comparable to full-atom values): 5200 Å² total; per-residue (Å²): 65,39,35,26,60,25,76,61,12,47,76,50,36,19,59,54,20,50,51,40,37,53,50,55,32,57,78,64,75,46,89,76,57,78,43,82,38,60,74,86,87,49,71,92,39,30,6,35,38,41,43,66,52,92,99,52,75,76,45,33,34,31,58,29,39,55,68,53,25,46,45,44,46,57,33,33,70,70,59,75,34,84,70,79,98,32,70,49,80,86,84,80,130

Secondary structure (DSSP, 8-state):
-EEE-SHHHHHTTHHHHHHHHHHHHHHTT-----EEE---S-GGG-S-EEE--TTS--EEE-S--HHHHHHIIIIIIIT--PPSS-B--S---

Nearest PDB structures (foldseek):
  7p5h-assembly1_b  TM=9.130E-01  e=1.586E-04  Thermotoga maritima MSB8
  7p92-assembly1_B  TM=9.186E-01  e=4.215E-04  Thermoto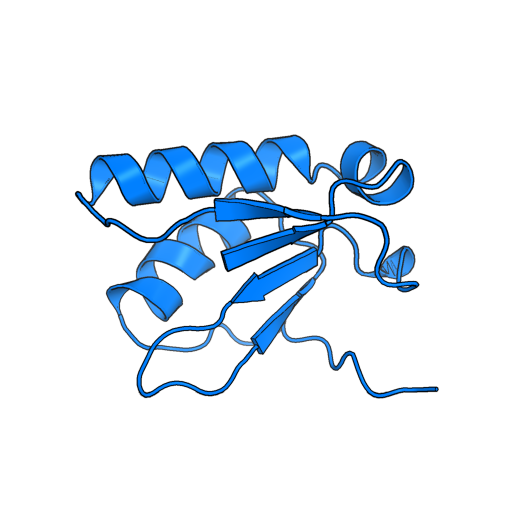ga maritima MSB8
  1m2a-assembly1_A  TM=8.087E-01  e=1.586E-04  Aquifex aeolicus
  1f37-assembly1_B  TM=7.800E-01  e=1.304E-04  Aquifex aeolicus
  6tga-assembly1_F  TM=7.669E-01  e=1.928E-04  Rhodobacter capsulatus